Protein AF-A0A7X8B7Y8-F1 (afdb_monomer_lite)

Secondary structure (DSSP, 8-state):
-PPP---S---HHHHHHHHHHHHHHHGGGGHHHHHHHHTT--SSTT-SS-TTTTGGGGSSS-HHHHHHHHHHHHHHHHHHHHHHHT-HHHHHHHHHHHHHH-TT-SHHHHHHHHHHHHHT-HHHHHHHIIIIIIT--SSSSPPPPPPHHHHHHHHS-GGG------

pLDDT: mean 84.52, std 15.08, range [42.34, 98.38]

Sequence (166 aa):
MGVYQLVGVLADIDLFRRLRARGQARGADGLTDLQTALGLVTGEPFTGQRGRGWAWLADGVRIDQHMVCAVVDVAHTVTIAALHAGDLQAARAATETALLAAPYEDTPRLDLAAVVAAEGDQQAAECILRDDVSNRAEGGDAPEDLPARTADLVSNPPWRRKERVA

Structure (mmCIF, N/CA/C/O backbone):
data_AF-A0A7X8B7Y8-F1
#
_entry.id   AF-A0A7X8B7Y8-F1
#
loop_
_atom_site.group_PDB
_atom_site.id
_atom_site.type_symbol
_atom_site.label_atom_id
_atom_site.label_alt_id
_atom_site.label_comp_id
_atom_site.label_asym_id
_atom_site.label_entity_id
_atom_site.label_seq_id
_atom_site.pdbx_PDB_ins_code
_atom_site.Cartn_x
_atom_site.Cartn_y
_atom_site.Cartn_z
_atom_site.occupancy
_atom_site.B_iso_or_equiv
_atom_site.auth_seq_id
_atom_site.auth_comp_id
_atom_site.auth_asym_id
_atom_site.auth_atom_id
_atom_site.pdbx_PDB_model_num
ATOM 1 N N . MET A 1 1 ? 25.603 1.003 -34.316 1.00 61.41 1 MET A N 1
ATOM 2 C CA . MET A 1 1 ? 25.495 0.700 -32.872 1.00 61.41 1 MET A CA 1
ATOM 3 C C . MET A 1 1 ? 24.454 -0.387 -32.692 1.00 61.41 1 MET A C 1
ATOM 5 O O . MET A 1 1 ? 23.408 -0.282 -33.318 1.00 61.41 1 MET A O 1
ATOM 9 N N . GLY A 1 2 ? 24.750 -1.431 -31.916 1.00 76.31 2 GLY A N 1
ATOM 10 C CA . GLY A 1 2 ? 23.773 -2.477 -31.604 1.00 76.31 2 GLY A CA 1
ATOM 11 C C . GLY A 1 2 ? 22.812 -2.006 -30.516 1.00 76.31 2 GLY A C 1
ATOM 12 O O . GLY A 1 2 ? 23.250 -1.404 -29.538 1.00 76.31 2 GLY A O 1
ATOM 13 N N . VAL A 1 3 ? 21.519 -2.258 -30.701 1.00 86.00 3 VAL A N 1
ATOM 14 C CA . VAL A 1 3 ? 20.499 -2.073 -29.663 1.00 86.00 3 VAL A CA 1
ATOM 15 C C . VAL A 1 3 ? 20.285 -3.423 -28.993 1.00 86.00 3 VAL A C 1
ATOM 17 O O . VAL A 1 3 ? 20.184 -4.441 -29.676 1.00 86.00 3 VAL A O 1
ATOM 20 N N . TYR A 1 4 ? 20.224 -3.428 -27.665 1.00 85.75 4 TYR A N 1
ATOM 21 C CA . TYR A 1 4 ? 19.897 -4.617 -26.887 1.00 85.75 4 TYR A CA 1
ATOM 22 C C . TYR A 1 4 ? 18.451 -4.524 -26.415 1.00 85.75 4 TYR A C 1
ATOM 24 O O . TYR A 1 4 ? 18.021 -3.482 -25.923 1.00 85.75 4 TYR A O 1
ATOM 32 N N . GLN A 1 5 ? 17.717 -5.624 -26.553 1.00 89.19 5 GLN A N 1
ATOM 33 C CA . GLN A 1 5 ? 16.339 -5.744 -26.098 1.00 89.19 5 GLN A CA 1
ATOM 34 C C . GLN A 1 5 ? 16.224 -6.934 -25.148 1.00 89.19 5 GLN A C 1
ATOM 36 O O . GLN A 1 5 ? 16.699 -8.027 -25.450 1.00 89.19 5 GLN A O 1
ATOM 41 N N . LEU A 1 6 ? 15.566 -6.716 -24.011 1.00 87.19 6 LEU A N 1
ATOM 42 C CA . LEU A 1 6 ? 15.166 -7.785 -23.103 1.00 87.19 6 LEU A CA 1
ATOM 43 C C . LEU A 1 6 ? 13.785 -8.302 -23.524 1.00 87.19 6 LEU A C 1
ATOM 45 O O . LEU A 1 6 ? 12.866 -7.514 -23.741 1.00 87.19 6 LEU A O 1
ATOM 49 N N . VAL A 1 7 ? 13.641 -9.623 -23.648 1.00 90.31 7 VAL A N 1
ATOM 50 C CA . VAL A 1 7 ? 12.396 -10.288 -24.066 1.00 90.31 7 VAL A CA 1
ATOM 51 C C . VAL A 1 7 ? 12.024 -11.338 -23.027 1.00 90.31 7 VAL A C 1
ATOM 53 O O . VAL A 1 7 ? 12.872 -12.119 -22.606 1.00 90.31 7 VAL A O 1
ATOM 56 N N . GLY A 1 8 ? 10.756 -11.357 -22.613 1.00 87.81 8 GLY A N 1
ATOM 57 C CA . GLY A 1 8 ? 10.240 -12.352 -21.666 1.00 87.81 8 GLY A CA 1
ATOM 58 C C . GLY A 1 8 ? 10.685 -12.160 -20.212 1.00 87.81 8 GLY A C 1
ATOM 59 O O . GLY A 1 8 ? 10.475 -13.053 -19.399 1.00 87.81 8 GLY A O 1
ATOM 60 N N . VAL A 1 9 ? 11.281 -11.014 -19.872 1.00 90.50 9 VAL A N 1
ATOM 61 C CA . VAL A 1 9 ? 11.617 -10.668 -18.485 1.00 90.50 9 VAL A CA 1
ATOM 62 C C . VAL A 1 9 ? 10.370 -10.127 -17.792 1.00 90.50 9 VAL A C 1
ATOM 64 O O . VAL A 1 9 ? 9.690 -9.260 -18.336 1.00 90.50 9 VAL A O 1
ATOM 67 N N . LEU A 1 10 ? 10.078 -10.646 -16.600 1.00 90.38 10 LEU A N 1
ATOM 68 C CA . LEU A 1 10 ? 9.035 -10.136 -15.717 1.00 90.38 10 LEU A CA 1
ATOM 69 C C . LEU A 1 10 ? 9.705 -9.438 -14.536 1.00 90.38 10 LEU A C 1
ATOM 71 O O . LEU A 1 10 ? 10.449 -10.084 -13.797 1.00 90.38 10 LEU A O 1
ATOM 75 N N . ALA A 1 11 ? 9.447 -8.144 -14.367 1.00 91.50 11 ALA A N 1
ATOM 76 C CA . ALA A 1 11 ? 9.894 -7.402 -13.197 1.00 91.50 11 ALA A CA 1
ATOM 77 C C . ALA A 1 11 ? 8.817 -7.390 -12.099 1.00 91.50 11 ALA A C 1
ATOM 79 O O . ALA A 1 11 ? 7.627 -7.608 -12.351 1.00 91.50 11 ALA A O 1
ATOM 80 N N . ASP A 1 12 ? 9.240 -7.105 -10.873 1.00 94.00 12 ASP A N 1
ATOM 81 C CA . ASP A 1 1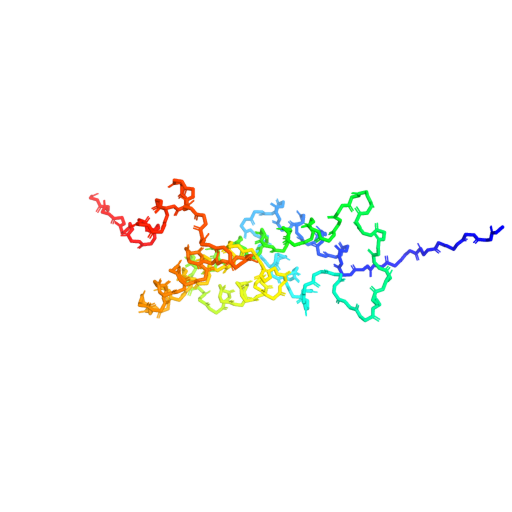2 ? 8.369 -6.865 -9.718 1.00 94.00 12 ASP A CA 1
ATOM 82 C C . ASP A 1 12 ? 7.276 -5.824 -10.016 1.00 94.00 12 ASP A C 1
ATOM 84 O O . ASP A 1 12 ? 6.104 -6.063 -9.735 1.00 94.00 12 ASP A O 1
ATOM 88 N N . ILE A 1 13 ? 7.623 -4.727 -10.691 1.00 92.69 13 ILE A N 1
ATOM 89 C CA . ILE A 1 13 ? 6.704 -3.669 -11.115 1.00 92.69 13 ILE A CA 1
ATOM 90 C C . ILE A 1 13 ? 5.619 -4.178 -12.074 1.00 92.69 13 ILE A C 1
ATOM 92 O O . ILE A 1 13 ? 4.463 -3.750 -11.997 1.00 92.69 13 ILE A O 1
ATOM 96 N N . ASP A 1 14 ? 5.956 -5.115 -12.962 1.00 94.19 14 ASP A N 1
ATOM 97 C CA . ASP A 1 14 ? 4.990 -5.712 -13.884 1.00 94.19 14 ASP A CA 1
ATOM 98 C C . ASP A 1 14 ? 4.016 -6.613 -13.127 1.00 94.19 14 ASP A C 1
ATOM 100 O O . ASP A 1 14 ? 2.808 -6.589 -13.383 1.00 94.19 14 ASP A O 1
ATOM 104 N N . LEU A 1 15 ? 4.531 -7.396 -12.177 1.00 96.38 15 LEU A N 1
ATOM 105 C CA . LEU A 1 15 ? 3.714 -8.262 -11.338 1.00 96.38 15 LEU A CA 1
ATOM 106 C C . LEU A 1 15 ? 2.802 -7.441 -10.414 1.00 96.38 15 LEU A C 1
ATOM 108 O O . LEU A 1 15 ? 1.604 -7.722 -10.357 1.00 96.38 15 LEU A O 1
ATOM 112 N N . PHE A 1 16 ? 3.328 -6.389 -9.783 1.00 97.50 16 PHE A N 1
ATOM 113 C CA . PHE A 1 16 ? 2.567 -5.453 -8.956 1.00 97.50 16 PHE A CA 1
ATOM 114 C C . PHE A 1 16 ? 1.385 -4.869 -9.732 1.00 97.50 16 PHE A C 1
ATOM 116 O O . PHE A 1 16 ? 0.244 -4.932 -9.277 1.00 97.50 16 PHE A O 1
ATOM 123 N N . ARG A 1 17 ? 1.623 -4.360 -10.948 1.00 95.81 17 ARG A N 1
ATOM 124 C CA . ARG A 1 17 ? 0.565 -3.784 -11.797 1.00 95.81 17 ARG A CA 1
ATOM 125 C C . ARG A 1 17 ? -0.515 -4.799 -12.151 1.00 95.81 17 ARG A C 1
ATOM 127 O O . ARG A 1 17 ? -1.697 -4.466 -12.113 1.00 95.81 17 ARG A O 1
ATOM 134 N N . ARG A 1 18 ? -0.126 -6.035 -12.477 1.00 97.19 18 ARG A N 1
ATOM 135 C CA . ARG A 1 18 ? -1.075 -7.114 -12.797 1.00 97.19 18 ARG A CA 1
ATOM 136 C C . ARG A 1 18 ? -1.916 -7.503 -11.586 1.00 97.19 18 ARG A C 1
ATOM 138 O O . ARG A 1 18 ? -3.124 -7.668 -11.732 1.00 97.19 18 ARG A O 1
ATOM 145 N N . LEU A 1 19 ? -1.298 -7.628 -10.413 1.00 97.88 19 LEU A N 1
ATOM 146 C CA . LEU A 1 19 ? -1.993 -7.927 -9.161 1.00 97.88 19 LEU A CA 1
ATOM 147 C C . LEU A 1 19 ? -2.941 -6.793 -8.768 1.00 97.88 19 LEU A C 1
ATOM 149 O O . LEU A 1 19 ? -4.111 -7.060 -8.511 1.00 97.88 19 LEU A O 1
ATOM 153 N N . ARG A 1 20 ? -2.488 -5.534 -8.831 1.00 97.38 20 ARG A N 1
ATOM 154 C CA . ARG A 1 20 ? -3.329 -4.351 -8.596 1.00 97.38 20 ARG A CA 1
ATOM 155 C C . ARG A 1 20 ? -4.542 -4.340 -9.523 1.00 97.38 20 ARG A C 1
ATOM 157 O O . ARG A 1 20 ? -5.665 -4.247 -9.041 1.00 97.38 20 ARG A O 1
ATOM 164 N N . ALA A 1 21 ? -4.331 -4.484 -10.831 1.00 97.44 21 ALA A N 1
ATOM 165 C CA . ALA A 1 21 ? -5.418 -4.479 -11.808 1.00 97.44 21 ALA A CA 1
ATOM 166 C C . ALA A 1 21 ? -6.413 -5.624 -11.564 1.00 97.44 21 ALA A C 1
ATOM 168 O O . ALA A 1 21 ? -7.625 -5.415 -11.606 1.00 97.44 21 ALA A O 1
ATOM 169 N N . ARG A 1 22 ? -5.910 -6.829 -11.265 1.00 97.19 22 ARG A N 1
ATOM 170 C CA . ARG A 1 22 ? -6.748 -7.995 -10.965 1.00 97.19 22 ARG A CA 1
ATOM 171 C C . ARG A 1 22 ? -7.543 -7.813 -9.671 1.00 97.19 22 ARG A C 1
ATOM 173 O O . ARG A 1 22 ? -8.736 -8.101 -9.668 1.00 97.19 22 ARG A O 1
ATOM 180 N N . GLY A 1 23 ? -6.909 -7.310 -8.614 1.00 96.50 23 GLY A N 1
ATOM 181 C CA . GLY A 1 23 ? -7.554 -7.036 -7.333 1.00 96.50 23 GLY A CA 1
ATOM 182 C C . GLY A 1 23 ? -8.636 -5.966 -7.459 1.00 96.50 23 GLY A C 1
ATOM 183 O O . GLY A 1 23 ? -9.776 -6.188 -7.070 1.00 96.50 23 GLY A O 1
ATOM 184 N N . GLN A 1 24 ? -8.328 -4.845 -8.112 1.00 94.00 24 GLN A N 1
ATOM 185 C CA . GLN A 1 24 ? -9.296 -3.767 -8.341 1.00 94.00 24 GLN A CA 1
ATOM 186 C C . GLN A 1 24 ? -10.504 -4.231 -9.165 1.00 94.00 24 GLN A C 1
ATOM 188 O O . GLN A 1 24 ? -11.637 -3.897 -8.831 1.00 94.00 24 GLN A O 1
ATOM 193 N N . ALA A 1 25 ? -10.288 -5.051 -10.198 1.00 96.12 25 ALA A N 1
ATOM 194 C CA . ALA A 1 25 ? -11.376 -5.606 -11.003 1.00 96.12 25 ALA A CA 1
ATOM 195 C C . ALA A 1 25 ? -12.296 -6.562 -10.218 1.00 96.12 25 ALA A C 1
ATOM 197 O O . ALA A 1 25 ? -13.451 -6.745 -10.595 1.00 96.12 25 ALA A O 1
ATOM 198 N N . ARG A 1 26 ? -11.794 -7.176 -9.140 1.00 94.50 26 ARG A N 1
ATOM 199 C CA . ARG A 1 26 ? -12.539 -8.108 -8.278 1.00 94.50 26 ARG A CA 1
ATOM 200 C C . ARG A 1 26 ? -13.241 -7.429 -7.101 1.00 94.50 26 ARG A C 1
ATOM 202 O O . ARG A 1 26 ? -14.025 -8.080 -6.418 1.00 94.50 26 ARG A O 1
ATOM 209 N N . GLY A 1 27 ? -12.985 -6.144 -6.854 1.00 90.81 27 GLY A N 1
ATOM 210 C CA . GLY A 1 27 ? -13.572 -5.426 -5.723 1.00 90.81 27 GLY A CA 1
ATOM 211 C C . GLY A 1 27 ? -13.223 -6.090 -4.387 1.00 90.81 27 GLY A C 1
ATOM 212 O O . GLY A 1 27 ? -12.048 -6.309 -4.097 1.00 90.81 27 GLY A O 1
ATOM 213 N N . ALA A 1 28 ? -14.239 -6.429 -3.587 1.00 84.56 28 ALA A N 1
ATOM 214 C CA . ALA A 1 28 ? -14.064 -7.023 -2.257 1.00 84.56 28 ALA A CA 1
ATOM 215 C C . ALA A 1 28 ? -13.272 -8.347 -2.277 1.00 84.56 28 ALA A C 1
ATOM 217 O O . ALA A 1 28 ? -12.422 -8.564 -1.415 1.00 84.56 28 ALA A O 1
ATOM 218 N N . ASP A 1 29 ? -13.466 -9.181 -3.303 1.00 89.69 29 ASP A N 1
ATOM 219 C CA . ASP A 1 29 ? -12.753 -10.460 -3.459 1.00 89.69 29 ASP A CA 1
ATOM 220 C C . ASP A 1 29 ? -11.295 -10.277 -3.928 1.00 89.69 29 ASP A C 1
ATOM 222 O O . ASP A 1 29 ? -10.529 -11.235 -4.042 1.00 89.69 29 ASP A O 1
ATOM 226 N N . GLY A 1 30 ? -10.894 -9.043 -4.244 1.00 93.94 30 GLY A N 1
ATOM 227 C CA . GLY A 1 30 ? -9.570 -8.699 -4.752 1.00 93.94 30 GLY A CA 1
ATOM 228 C C . GLY A 1 30 ? -8.517 -8.423 -3.683 1.00 93.94 30 GLY A C 1
ATOM 229 O O . GLY A 1 30 ? -7.355 -8.208 -4.030 1.00 93.94 30 GLY A O 1
ATOM 230 N N . LEU A 1 31 ? -8.885 -8.421 -2.399 1.00 95.62 31 LEU A N 1
ATOM 231 C CA . LEU A 1 31 ? -8.002 -7.977 -1.317 1.00 95.62 31 LEU A CA 1
ATOM 232 C C . LEU A 1 31 ? -6.705 -8.798 -1.223 1.00 95.62 31 LEU A C 1
ATOM 234 O O . LEU A 1 31 ? -5.630 -8.230 -1.045 1.00 95.62 31 LEU A O 1
ATOM 238 N N . THR A 1 32 ? -6.776 -10.116 -1.430 1.00 96.50 32 THR A N 1
ATOM 239 C CA . THR A 1 32 ? -5.593 -10.994 -1.427 1.00 96.50 32 THR A CA 1
ATOM 240 C C . THR A 1 32 ? -4.606 -10.641 -2.541 1.00 96.50 32 THR A C 1
ATOM 242 O O . THR A 1 32 ? -3.394 -10.722 -2.341 1.00 96.50 32 THR A O 1
ATOM 245 N N . ASP A 1 33 ? -5.093 -10.205 -3.707 1.00 98.06 33 ASP A N 1
ATOM 246 C CA . ASP A 1 33 ? -4.220 -9.763 -4.799 1.00 98.06 33 ASP A CA 1
ATOM 247 C C . ASP A 1 33 ? -3.490 -8.468 -4.426 1.00 98.06 33 ASP A C 1
ATOM 249 O O . ASP A 1 33 ? -2.299 -8.335 -4.699 1.00 98.06 33 ASP A O 1
ATOM 253 N N . LEU A 1 34 ? -4.185 -7.542 -3.758 1.00 98.12 34 LEU A N 1
ATOM 254 C CA . LEU A 1 34 ? -3.612 -6.283 -3.279 1.00 98.12 34 LEU A CA 1
ATOM 255 C C . LEU A 1 34 ? -2.565 -6.516 -2.181 1.00 98.12 34 LEU A C 1
ATOM 257 O O . LEU A 1 34 ? -1.470 -5.968 -2.261 1.00 98.12 34 LEU A O 1
ATOM 261 N N . GLN A 1 35 ? -2.849 -7.391 -1.214 1.00 97.62 35 GLN A N 1
ATOM 262 C CA . GLN A 1 35 ? -1.884 -7.800 -0.186 1.00 97.62 35 GLN A CA 1
ATOM 263 C C . GLN A 1 35 ? -0.653 -8.477 -0.802 1.00 97.62 35 GLN A C 1
ATOM 265 O O . GLN A 1 35 ? 0.479 -8.168 -0.434 1.00 97.62 35 GLN A O 1
ATOM 270 N N . THR A 1 36 ? -0.856 -9.350 -1.794 1.00 98.00 36 THR A N 1
ATOM 271 C CA . THR A 1 36 ? 0.254 -9.982 -2.525 1.00 98.00 36 THR A CA 1
ATOM 272 C C . THR A 1 36 ? 1.086 -8.940 -3.274 1.00 98.00 36 THR A C 1
ATOM 274 O O . THR A 1 36 ? 2.307 -9.057 -3.323 1.00 98.00 36 THR A O 1
ATOM 277 N N . ALA A 1 37 ? 0.451 -7.905 -3.837 1.00 98.12 37 ALA A N 1
ATOM 278 C CA . ALA A 1 37 ? 1.157 -6.813 -4.498 1.00 98.12 37 ALA A CA 1
ATOM 279 C C . ALA A 1 37 ? 2.037 -6.031 -3.511 1.00 98.12 37 ALA A C 1
ATOM 281 O O . ALA A 1 37 ? 3.195 -5.766 -3.823 1.00 98.12 37 ALA A O 1
ATOM 282 N N . LEU A 1 38 ? 1.529 -5.720 -2.311 1.00 98.06 38 LEU A N 1
ATOM 283 C CA . LEU A 1 38 ? 2.313 -5.058 -1.260 1.00 98.06 38 LEU A CA 1
ATOM 284 C C . LEU A 1 38 ? 3.526 -5.888 -0.828 1.00 98.06 38 LEU A C 1
ATOM 286 O O . LEU A 1 38 ? 4.587 -5.325 -0.590 1.00 98.06 38 LEU A O 1
ATOM 290 N N . GLY A 1 39 ? 3.419 -7.219 -0.829 1.00 97.56 39 GLY A N 1
ATOM 291 C CA . GLY A 1 39 ? 4.546 -8.111 -0.537 1.00 97.56 39 GLY A CA 1
ATOM 292 C C . GLY A 1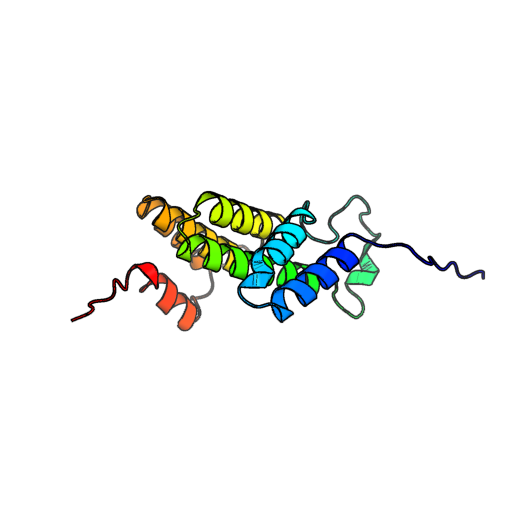 39 ? 5.723 -8.024 -1.523 1.00 97.56 39 GLY A C 1
ATOM 293 O O . GLY A 1 39 ? 6.792 -8.551 -1.229 1.00 97.56 39 GLY A O 1
ATOM 294 N N . LEU A 1 40 ? 5.555 -7.373 -2.681 1.00 97.19 40 LEU A N 1
ATOM 295 C CA . LEU A 1 40 ? 6.640 -7.114 -3.640 1.00 97.19 40 LEU A CA 1
ATOM 296 C C . LEU A 1 40 ? 7.428 -5.835 -3.324 1.00 97.19 40 LEU A C 1
ATOM 298 O O . LEU A 1 40 ? 8.464 -5.592 -3.937 1.00 97.19 40 LEU A O 1
ATOM 302 N N . VAL A 1 41 ? 6.932 -4.997 -2.414 1.00 96.69 41 VAL A N 1
ATOM 303 C CA . VAL A 1 41 ? 7.517 -3.696 -2.094 1.00 96.69 41 VAL A CA 1
ATOM 304 C C . VAL A 1 41 ? 8.606 -3.873 -1.040 1.00 96.69 41 VAL A C 1
ATOM 306 O O . VAL A 1 41 ? 8.340 -4.306 0.076 1.00 96.69 41 VAL A O 1
ATOM 309 N N . THR A 1 42 ? 9.843 -3.516 -1.383 1.00 94.06 42 THR A N 1
ATOM 310 C CA . THR A 1 42 ? 11.007 -3.677 -0.489 1.00 94.06 42 THR A CA 1
ATOM 311 C C . THR A 1 42 ? 11.622 -2.355 -0.027 1.00 94.06 42 THR A C 1
ATOM 313 O O . THR A 1 42 ? 12.631 -2.367 0.672 1.00 94.06 42 THR A O 1
ATOM 316 N N . GLY A 1 43 ? 11.082 -1.217 -0.463 1.00 92.62 43 GLY A N 1
ATOM 317 C CA . GLY A 1 43 ? 11.701 0.096 -0.295 1.00 92.62 43 GLY A CA 1
ATOM 318 C C . GLY A 1 43 ? 11.042 1.157 -1.167 1.00 92.62 43 GLY A C 1
ATOM 319 O O . GLY A 1 43 ? 10.082 0.876 -1.890 1.00 92.62 43 GLY A O 1
ATOM 320 N N . GLU A 1 44 ? 11.605 2.362 -1.144 1.00 91.94 44 GLU A N 1
ATOM 321 C CA . GLU A 1 44 ? 11.218 3.437 -2.052 1.00 91.94 44 GLU A CA 1
ATOM 322 C C . GLU A 1 44 ? 11.524 3.044 -3.514 1.00 91.94 44 GLU A C 1
ATOM 324 O O . GLU A 1 44 ? 12.648 2.610 -3.821 1.00 91.94 44 GLU A O 1
ATOM 329 N N . PRO A 1 45 ? 10.550 3.161 -4.437 1.00 90.19 45 PRO A N 1
ATOM 330 C CA . PRO A 1 45 ? 10.741 2.806 -5.836 1.00 90.19 45 PRO A CA 1
ATOM 331 C C . PRO A 1 45 ? 11.971 3.478 -6.448 1.00 90.19 45 PRO A C 1
ATOM 333 O O . PRO A 1 45 ? 12.190 4.674 -6.300 1.00 90.19 45 PRO A O 1
ATOM 336 N N . PHE A 1 46 ? 12.758 2.698 -7.191 1.00 85.12 46 PHE A N 1
ATOM 337 C CA . PHE A 1 46 ? 13.950 3.176 -7.903 1.00 85.12 46 PHE A CA 1
ATOM 338 C C . PHE A 1 46 ? 15.045 3.802 -7.014 1.00 85.12 46 PHE A C 1
ATOM 340 O O . PHE A 1 46 ? 15.941 4.480 -7.521 1.00 85.12 46 PHE A O 1
ATOM 347 N N . THR A 1 47 ? 15.062 3.497 -5.712 1.00 77.00 47 THR A N 1
ATOM 348 C CA . THR A 1 47 ? 16.176 3.845 -4.818 1.00 77.00 47 THR A CA 1
ATOM 349 C C . THR A 1 47 ? 17.205 2.707 -4.757 1.00 77.00 47 THR A C 1
ATOM 351 O O . THR A 1 47 ? 16.927 1.581 -4.359 1.00 77.00 47 THR A O 1
ATOM 354 N N . GLY A 1 48 ? 18.429 2.954 -5.240 1.00 68.44 48 GLY A N 1
ATOM 355 C CA . GLY A 1 48 ? 19.480 1.929 -5.323 1.00 68.44 48 GLY A CA 1
ATOM 356 C C . GLY A 1 48 ? 20.830 2.480 -5.797 1.00 68.44 48 GLY A C 1
ATOM 357 O O . GLY A 1 48 ? 20.886 3.572 -6.359 1.00 68.44 48 GLY A O 1
ATOM 358 N N . GLN A 1 49 ? 21.926 1.732 -5.579 1.00 55.28 49 GLN A N 1
ATOM 359 C CA . GLN A 1 49 ? 23.342 2.174 -5.651 1.00 55.28 49 GLN A CA 1
ATOM 360 C C . GLN A 1 49 ? 23.893 2.561 -7.045 1.00 55.28 49 GLN A C 1
ATOM 362 O O . GLN A 1 49 ? 25.021 2.226 -7.410 1.00 55.28 49 GLN A O 1
ATOM 367 N N . ARG A 1 50 ? 23.151 3.311 -7.858 1.00 58.66 50 ARG A N 1
ATOM 368 C CA . ARG A 1 50 ? 23.706 3.961 -9.049 1.00 58.66 50 ARG A CA 1
ATOM 369 C C . ARG A 1 50 ? 23.437 5.449 -8.973 1.00 58.66 50 ARG A C 1
ATOM 371 O O . ARG A 1 50 ? 22.442 5.922 -9.503 1.00 58.66 50 ARG A O 1
ATOM 378 N N . GLY A 1 51 ? 24.376 6.185 -8.375 1.00 63.84 51 GLY A N 1
ATOM 379 C CA . GLY A 1 51 ? 24.240 7.624 -8.114 1.00 63.84 51 GLY A CA 1
ATOM 380 C C . GLY A 1 51 ? 23.813 8.482 -9.317 1.00 63.84 51 GLY A C 1
ATOM 381 O O . GLY A 1 51 ? 23.191 9.512 -9.116 1.00 63.84 51 GLY A O 1
ATOM 382 N N . ARG A 1 52 ? 24.093 8.063 -10.566 1.00 59.06 52 ARG A N 1
ATOM 383 C CA . ARG A 1 52 ? 23.627 8.732 -11.807 1.00 59.06 52 ARG A CA 1
ATOM 384 C C . ARG A 1 52 ? 22.826 7.832 -12.758 1.00 59.06 52 ARG A C 1
ATOM 386 O O . ARG A 1 52 ? 22.492 8.255 -13.860 1.00 59.06 52 ARG A O 1
ATOM 393 N N . GLY A 1 53 ? 22.538 6.587 -12.371 1.00 62.75 53 GLY A N 1
ATOM 394 C CA . GLY A 1 53 ? 21.927 5.584 -13.259 1.00 62.75 53 GLY A CA 1
ATOM 395 C C . GLY A 1 53 ? 20.459 5.846 -13.597 1.00 62.75 53 GLY A C 1
ATOM 396 O O . GLY A 1 53 ? 19.917 5.203 -14.493 1.00 62.75 53 GLY A O 1
ATOM 397 N N . TRP A 1 54 ? 19.846 6.796 -12.896 1.00 71.12 54 TRP A N 1
ATOM 398 C CA . TRP A 1 54 ? 18.414 7.060 -12.915 1.00 71.12 54 TRP A CA 1
ATOM 399 C C . TRP A 1 54 ? 18.056 8.454 -13.431 1.00 71.12 54 TRP A C 1
ATOM 401 O O . TRP A 1 54 ? 16.898 8.833 -13.363 1.00 71.12 54 TRP A O 1
ATOM 411 N N . ALA A 1 55 ? 19.016 9.220 -13.967 1.00 72.38 55 ALA A N 1
ATOM 412 C CA . ALA A 1 55 ? 18.742 10.569 -14.478 1.00 72.38 55 ALA A CA 1
ATOM 413 C C . ALA A 1 55 ? 17.624 10.578 -15.539 1.00 72.38 55 ALA A C 1
ATOM 415 O O . ALA A 1 55 ? 16.803 11.484 -15.561 1.00 72.38 55 ALA A O 1
ATOM 416 N N . TRP A 1 56 ? 17.538 9.515 -16.343 1.00 74.81 56 TRP A N 1
ATOM 417 C CA . TRP A 1 56 ? 16.484 9.329 -17.339 1.00 74.81 56 TRP A CA 1
ATOM 418 C C . TRP A 1 56 ? 15.082 9.137 -16.738 1.00 74.81 56 TRP A C 1
ATOM 420 O O . TRP A 1 56 ? 14.115 9.330 -17.458 1.00 74.81 56 TRP A O 1
ATOM 430 N N . LEU A 1 57 ? 14.936 8.772 -15.454 1.00 74.19 57 LEU A N 1
ATOM 431 C CA . LEU A 1 57 ? 13.617 8.692 -14.807 1.00 74.19 57 LEU A CA 1
ATOM 432 C C . LEU A 1 57 ? 12.970 10.068 -14.671 1.00 74.19 57 LEU A C 1
ATOM 434 O O . LEU A 1 57 ? 11.747 10.152 -14.651 1.00 74.19 57 LEU A O 1
ATOM 438 N N . ALA A 1 58 ? 13.776 11.131 -14.578 1.00 72.44 58 ALA A N 1
ATOM 439 C CA . ALA A 1 58 ? 13.280 12.502 -14.540 1.00 72.44 58 ALA A CA 1
ATOM 440 C C . ALA A 1 58 ? 12.747 12.963 -15.909 1.00 72.44 58 ALA A C 1
ATOM 442 O O . ALA A 1 58 ? 11.924 13.877 -15.966 1.00 72.44 58 ALA A O 1
ATOM 443 N N . ASP A 1 59 ? 13.175 12.303 -16.989 1.00 69.44 59 ASP A N 1
ATOM 444 C CA . ASP A 1 59 ? 12.807 12.626 -18.360 1.00 69.44 59 ASP A CA 1
ATOM 445 C C . ASP A 1 59 ? 11.656 11.720 -18.838 1.00 69.44 59 ASP A C 1
ATOM 447 O O . ASP A 1 59 ? 11.789 10.505 -18.977 1.00 69.44 59 ASP A O 1
ATOM 451 N N . GLY A 1 60 ? 10.500 12.312 -19.148 1.00 75.31 60 GLY A N 1
ATOM 452 C CA . GLY A 1 60 ? 9.341 11.585 -19.676 1.00 75.31 60 GLY A CA 1
ATOM 453 C C . GLY A 1 60 ? 8.354 11.130 -18.596 1.00 75.31 60 GLY A C 1
ATOM 454 O O . GLY A 1 60 ? 7.945 11.920 -17.748 1.00 75.31 60 GLY A O 1
ATOM 455 N N . VAL A 1 61 ? 7.884 9.879 -18.671 1.00 74.56 61 VAL A N 1
ATOM 456 C CA . VAL A 1 61 ? 6.896 9.351 -17.715 1.00 74.56 61 VAL A CA 1
ATOM 457 C C . VAL A 1 61 ? 7.607 9.048 -16.399 1.00 74.56 61 VAL A C 1
ATOM 459 O O . VAL A 1 61 ? 8.355 8.073 -16.331 1.00 74.56 61 VAL A O 1
ATOM 462 N N . ARG A 1 62 ? 7.334 9.864 -15.371 1.00 83.62 62 ARG A N 1
ATOM 463 C CA . ARG A 1 62 ? 7.833 9.757 -13.986 1.00 83.62 62 ARG A CA 1
ATOM 464 C C . ARG A 1 62 ? 7.345 8.483 -13.294 1.00 83.62 62 ARG A C 1
ATOM 466 O O . ARG A 1 62 ? 6.497 8.498 -12.404 1.00 83.62 62 ARG A O 1
ATOM 473 N N . ILE A 1 63 ? 7.830 7.343 -13.778 1.00 84.62 63 ILE A N 1
ATOM 474 C CA . ILE A 1 63 ? 7.439 6.010 -13.321 1.00 84.62 63 ILE A CA 1
ATOM 475 C C . ILE A 1 63 ? 7.800 5.791 -11.852 1.00 84.62 63 ILE A C 1
ATOM 477 O O . ILE A 1 63 ? 7.106 5.046 -11.174 1.00 84.62 63 ILE A O 1
ATOM 481 N N . ASP A 1 64 ? 8.826 6.480 -11.361 1.00 84.94 64 ASP A N 1
ATOM 482 C CA . ASP A 1 64 ? 9.168 6.587 -9.949 1.00 84.94 64 ASP A CA 1
ATOM 483 C C . ASP A 1 64 ? 7.998 7.151 -9.131 1.00 84.94 64 ASP A C 1
ATOM 485 O O . ASP A 1 64 ? 7.471 6.462 -8.258 1.00 84.94 64 ASP A O 1
ATOM 489 N N . GLN A 1 65 ? 7.498 8.334 -9.492 1.00 87.19 65 GLN A N 1
ATOM 490 C CA . GLN A 1 65 ? 6.381 8.979 -8.793 1.00 87.19 65 GLN A CA 1
ATOM 491 C C . GLN A 1 65 ? 5.071 8.203 -8.962 1.00 87.19 65 GLN A C 1
ATOM 493 O O . GLN A 1 65 ? 4.326 8.006 -8.007 1.00 87.19 65 GLN A O 1
ATOM 498 N N . HIS A 1 66 ? 4.800 7.686 -10.164 1.00 91.81 66 HIS A N 1
ATOM 499 C CA . HIS A 1 66 ? 3.613 6.862 -10.398 1.00 91.81 66 HIS A CA 1
ATOM 500 C C . HIS A 1 66 ? 3.610 5.591 -9.547 1.00 91.81 66 HIS A C 1
ATOM 502 O O . HIS A 1 66 ? 2.541 5.135 -9.143 1.00 91.81 66 HIS A O 1
ATOM 508 N N . MET A 1 67 ? 4.781 5.000 -9.291 1.00 93.50 67 MET A N 1
ATOM 509 C CA . MET A 1 67 ? 4.882 3.823 -8.434 1.00 93.50 67 MET A CA 1
ATOM 510 C C . MET A 1 67 ? 4.709 4.165 -6.960 1.00 93.50 67 MET A C 1
ATOM 512 O O . MET A 1 67 ? 4.032 3.404 -6.275 1.00 93.50 67 MET A O 1
ATOM 516 N N . VAL A 1 68 ? 5.217 5.311 -6.501 1.00 94.31 68 VAL A N 1
ATOM 517 C CA . VAL A 1 68 ? 4.931 5.833 -5.154 1.00 94.31 68 VAL A CA 1
ATOM 518 C C . VAL A 1 68 ? 3.418 5.953 -4.948 1.00 94.31 68 VAL A C 1
ATOM 520 O O . VAL A 1 68 ? 2.869 5.278 -4.077 1.00 94.31 68 VAL A O 1
ATOM 523 N N . CYS A 1 69 ? 2.713 6.685 -5.820 1.00 94.38 69 CYS A N 1
ATOM 524 C CA . CYS A 1 69 ? 1.254 6.816 -5.727 1.00 94.38 69 CYS A CA 1
ATOM 525 C C . CYS A 1 69 ? 0.547 5.454 -5.813 1.00 94.38 69 CYS A C 1
ATOM 527 O O . CYS A 1 69 ? -0.391 5.183 -5.070 1.00 94.38 69 CYS A O 1
ATOM 529 N N . ALA A 1 70 ? 1.010 4.562 -6.695 1.00 96.50 70 ALA A N 1
ATOM 530 C CA . ALA A 1 70 ? 0.401 3.250 -6.859 1.00 96.50 70 ALA A CA 1
ATOM 531 C C . ALA A 1 70 ? 0.509 2.366 -5.611 1.00 96.50 70 ALA A C 1
ATOM 533 O O . ALA A 1 70 ? -0.436 1.631 -5.321 1.00 96.50 70 ALA A O 1
ATOM 534 N N . VAL A 1 71 ? 1.639 2.409 -4.904 1.00 97.94 71 VAL A N 1
ATOM 535 C CA . VAL A 1 71 ? 1.820 1.676 -3.647 1.00 97.94 71 VAL A CA 1
ATOM 536 C C . VAL A 1 71 ? 0.948 2.282 -2.554 1.00 97.94 71 VAL A C 1
ATOM 538 O O . VAL A 1 71 ? 0.240 1.531 -1.885 1.00 97.94 71 VAL A O 1
ATOM 541 N N . VAL A 1 72 ? 0.928 3.613 -2.429 1.00 98.00 72 VAL A N 1
ATOM 542 C CA . VAL A 1 72 ? 0.088 4.322 -1.450 1.00 98.00 72 VAL A CA 1
ATOM 543 C C . VAL A 1 72 ? -1.395 3.995 -1.650 1.00 98.00 72 VAL A C 1
ATOM 545 O O . VAL A 1 72 ? -2.052 3.601 -0.693 1.00 98.00 72 VAL A O 1
ATOM 548 N N . ASP A 1 73 ? -1.914 4.044 -2.881 1.00 97.50 73 ASP A N 1
ATOM 549 C CA . ASP A 1 73 ? -3.319 3.720 -3.178 1.00 97.50 73 ASP A CA 1
ATOM 550 C C . ASP A 1 73 ? -3.697 2.287 -2.765 1.00 97.50 73 ASP A C 1
ATOM 552 O O . ASP A 1 73 ? -4.772 2.030 -2.211 1.00 97.50 73 ASP A O 1
ATOM 556 N N . VAL A 1 74 ? -2.826 1.322 -3.088 1.00 98.31 74 VAL A N 1
ATOM 557 C CA . VAL A 1 74 ? -3.055 -0.097 -2.787 1.00 98.31 74 VAL A CA 1
ATOM 558 C C . VAL A 1 74 ? -3.003 -0.327 -1.283 1.00 98.31 74 VAL A C 1
ATOM 560 O O . VAL A 1 74 ? -3.893 -0.983 -0.744 1.00 98.31 74 VAL A O 1
ATOM 563 N N . ALA A 1 75 ? -2.002 0.234 -0.608 1.00 98.31 75 ALA A N 1
ATOM 564 C CA . ALA A 1 75 ? -1.863 0.126 0.834 1.00 98.31 75 ALA A CA 1
ATOM 565 C C . ALA A 1 75 ? -3.040 0.761 1.566 1.00 98.31 75 ALA A C 1
ATOM 567 O O . ALA A 1 75 ? -3.642 0.090 2.393 1.00 98.31 75 ALA A O 1
ATOM 568 N N . HIS A 1 76 ? -3.444 1.974 1.187 1.00 97.88 76 HIS A N 1
ATOM 569 C CA . HIS A 1 76 ? -4.599 2.656 1.765 1.00 97.88 76 HIS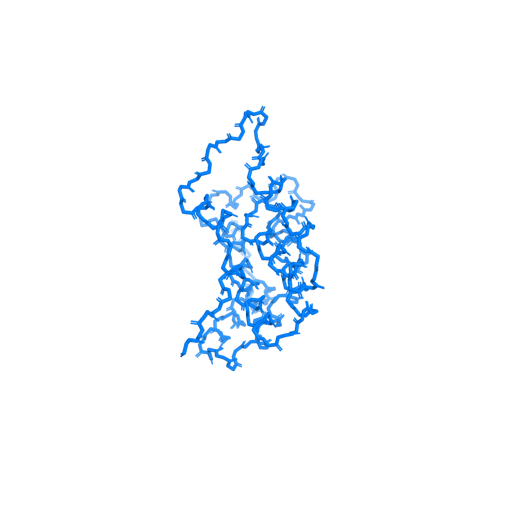 A CA 1
ATOM 570 C C . HIS A 1 76 ? -5.877 1.814 1.647 1.00 97.88 76 HIS A C 1
ATOM 572 O O . HIS A 1 76 ? -6.616 1.625 2.615 1.00 97.88 76 HIS A O 1
ATOM 578 N N . THR A 1 77 ? -6.104 1.216 0.472 1.00 97.31 77 THR A N 1
ATOM 579 C CA . THR A 1 77 ? -7.245 0.315 0.245 1.00 97.31 77 THR A CA 1
ATOM 580 C C . THR A 1 77 ? -7.201 -0.899 1.179 1.00 97.31 77 THR A C 1
ATOM 582 O O . THR A 1 77 ? -8.220 -1.262 1.771 1.00 97.31 77 THR A O 1
ATOM 585 N N . VAL A 1 78 ? -6.029 -1.527 1.330 1.00 98.19 78 VAL A N 1
ATOM 586 C CA . VAL A 1 78 ? -5.844 -2.684 2.220 1.00 98.19 78 VAL A CA 1
ATOM 587 C C . VAL A 1 78 ? -6.011 -2.284 3.685 1.00 98.19 78 VAL A C 1
ATOM 589 O O . VAL A 1 78 ? -6.704 -2.989 4.415 1.00 98.19 78 VAL A O 1
ATOM 592 N N . THR A 1 79 ? -5.445 -1.152 4.107 1.00 98.38 79 THR A N 1
ATOM 593 C CA . THR A 1 79 ? -5.556 -0.629 5.472 1.00 98.38 79 THR A CA 1
ATOM 594 C C . THR A 1 79 ? -7.009 -0.375 5.838 1.00 98.38 79 THR A C 1
ATOM 596 O O . THR A 1 79 ? -7.475 -0.874 6.861 1.00 98.38 79 THR A O 1
ATOM 599 N N . ILE A 1 80 ? -7.763 0.324 4.985 1.00 97.12 80 ILE A N 1
ATOM 600 C CA . ILE A 1 80 ? -9.190 0.566 5.211 1.00 97.12 80 ILE A CA 1
ATOM 601 C C . ILE A 1 80 ? -9.946 -0.758 5.328 1.00 97.12 80 ILE A C 1
ATOM 603 O O . ILE A 1 80 ? -10.712 -0.933 6.276 1.00 97.12 80 ILE A O 1
ATOM 607 N N . ALA A 1 81 ? -9.744 -1.695 4.400 1.00 96.50 81 ALA A N 1
ATOM 608 C CA . ALA A 1 81 ? -10.437 -2.982 4.435 1.00 96.50 81 ALA A CA 1
ATOM 609 C C . ALA A 1 81 ? -10.119 -3.774 5.716 1.00 96.50 81 ALA A C 1
ATOM 611 O O . ALA A 1 81 ? -11.023 -4.321 6.348 1.00 96.50 81 ALA A O 1
ATOM 612 N N . ALA A 1 82 ? -8.852 -3.789 6.131 1.00 97.25 82 ALA A N 1
ATOM 613 C CA . ALA A 1 82 ? -8.394 -4.474 7.332 1.00 97.25 82 ALA A CA 1
ATOM 614 C C . ALA A 1 82 ? -8.941 -3.830 8.618 1.00 97.25 82 ALA A C 1
ATOM 616 O O . ALA A 1 82 ? -9.422 -4.543 9.496 1.00 97.25 82 ALA A O 1
ATOM 617 N N . LEU A 1 83 ? -8.981 -2.493 8.696 1.00 97.25 83 LEU A N 1
ATOM 618 C CA . LEU A 1 83 ? -9.614 -1.770 9.805 1.00 97.25 83 LEU A CA 1
ATOM 619 C C . LEU A 1 83 ? -11.106 -2.101 9.928 1.00 97.25 83 LEU A C 1
ATOM 621 O O . LEU A 1 83 ? -11.581 -2.364 11.031 1.00 97.25 83 LEU A O 1
ATOM 625 N N . HIS A 1 84 ? -11.837 -2.152 8.810 1.00 96.00 84 HIS A N 1
ATOM 626 C CA . HIS A 1 84 ? -13.252 -2.545 8.812 1.00 96.00 84 HIS A CA 1
ATOM 627 C C . HIS A 1 84 ? -13.458 -3.996 9.266 1.00 96.00 84 HIS A C 1
ATOM 629 O O . HIS A 1 84 ? -14.456 -4.298 9.918 1.00 96.00 84 HIS A O 1
ATOM 635 N N . ALA A 1 85 ? -12.521 -4.889 8.943 1.00 95.31 85 ALA A N 1
ATOM 636 C CA . ALA A 1 85 ? -12.547 -6.284 9.373 1.00 95.31 85 ALA A CA 1
ATOM 637 C C . ALA A 1 85 ? -12.046 -6.497 10.818 1.00 95.31 85 ALA A C 1
ATOM 639 O O . ALA A 1 85 ? -12.155 -7.606 11.339 1.00 95.31 85 ALA A O 1
ATOM 640 N N . GLY A 1 86 ? -11.493 -5.464 11.464 1.00 96.50 86 GLY A N 1
ATOM 641 C CA . GLY A 1 86 ? -10.846 -5.571 12.775 1.00 96.50 86 GLY A CA 1
ATOM 642 C C . GLY A 1 86 ? -9.479 -6.267 12.749 1.00 96.50 86 GLY A C 1
ATOM 643 O O . GLY A 1 86 ? -8.939 -6.591 13.806 1.00 96.50 86 GLY A O 1
ATOM 644 N N . ASP A 1 87 ? -8.900 -6.491 11.567 1.00 97.44 87 ASP A N 1
ATOM 645 C CA . ASP A 1 87 ? -7.563 -7.062 11.407 1.00 97.44 87 ASP A CA 1
ATOM 646 C C . ASP A 1 87 ? -6.501 -5.960 11.519 1.00 97.44 87 ASP A C 1
ATOM 648 O O . ASP A 1 87 ? -5.971 -5.442 10.533 1.00 97.44 87 ASP A O 1
ATOM 652 N N . LEU A 1 88 ? -6.203 -5.571 12.759 1.00 97.44 88 LEU A N 1
ATOM 653 C CA . LEU A 1 88 ? -5.248 -4.497 13.039 1.00 97.44 88 LEU A CA 1
ATOM 654 C C . LEU A 1 88 ? -3.822 -4.847 12.587 1.00 97.44 88 LEU A C 1
ATOM 656 O O . LEU A 1 88 ? -3.067 -3.957 12.204 1.00 97.44 88 LEU A O 1
ATOM 660 N N . GLN A 1 89 ? -3.461 -6.135 12.570 1.00 97.50 89 GLN A N 1
ATOM 661 C CA . GLN A 1 89 ? -2.140 -6.583 12.123 1.00 97.50 89 GLN A CA 1
ATOM 662 C C . GLN A 1 89 ? -1.965 -6.376 10.617 1.00 97.50 89 GLN A C 1
ATOM 664 O O . GLN A 1 89 ? -0.959 -5.807 10.190 1.00 97.50 89 GLN A O 1
ATOM 669 N N . ALA A 1 90 ? -2.953 -6.773 9.810 1.00 96.94 90 ALA A N 1
ATOM 670 C CA . ALA A 1 90 ? -2.917 -6.525 8.372 1.00 96.94 90 ALA A CA 1
ATOM 671 C C . ALA A 1 90 ? -2.961 -5.023 8.047 1.00 96.94 90 ALA A C 1
ATOM 673 O O . ALA A 1 90 ? -2.245 -4.572 7.150 1.00 96.94 90 ALA A O 1
ATOM 674 N N . ALA A 1 91 ? -3.752 -4.243 8.793 1.00 98.19 91 ALA A N 1
ATOM 675 C CA . ALA A 1 91 ? -3.832 -2.794 8.621 1.00 98.19 91 ALA A CA 1
ATOM 676 C C . ALA A 1 91 ? -2.483 -2.109 8.898 1.00 98.19 91 ALA A C 1
ATOM 678 O O . ALA A 1 91 ? -2.019 -1.284 8.105 1.00 98.19 91 ALA A O 1
ATOM 679 N N . ARG A 1 92 ? -1.816 -2.501 9.989 1.00 97.94 92 ARG A N 1
ATOM 680 C CA . ARG A 1 92 ? -0.477 -2.023 10.344 1.00 97.94 92 ARG A CA 1
ATOM 681 C C . ARG A 1 92 ? 0.556 -2.384 9.282 1.00 97.94 92 ARG A C 1
ATOM 683 O O . ARG A 1 92 ? 1.250 -1.498 8.794 1.00 97.94 92 ARG A O 1
ATOM 690 N N . ALA A 1 93 ? 0.611 -3.649 8.870 1.00 98.06 93 ALA A N 1
ATOM 691 C CA . ALA A 1 93 ? 1.583 -4.116 7.883 1.00 98.06 93 ALA A CA 1
ATOM 692 C C . ALA A 1 93 ? 1.451 -3.391 6.529 1.00 98.06 93 ALA A C 1
ATOM 694 O O . ALA A 1 93 ? 2.454 -3.006 5.923 1.00 98.06 93 ALA A O 1
ATOM 695 N N . ALA A 1 94 ? 0.220 -3.164 6.056 1.00 98.31 94 ALA A N 1
ATOM 696 C CA . ALA A 1 94 ? -0.026 -2.427 4.817 1.00 98.31 94 ALA A CA 1
ATOM 697 C C . ALA A 1 94 ? 0.437 -0.965 4.918 1.00 98.31 94 ALA A C 1
ATOM 699 O O . ALA A 1 94 ? 1.128 -0.464 4.030 1.00 98.31 94 ALA A O 1
ATOM 700 N N . THR A 1 95 ? 0.116 -0.311 6.032 1.00 98.06 95 THR A N 1
ATOM 701 C CA . THR A 1 95 ? 0.510 1.074 6.316 1.00 98.06 95 THR A CA 1
ATOM 702 C C . THR A 1 95 ? 2.031 1.234 6.399 1.00 98.06 95 THR A C 1
ATOM 704 O O . THR A 1 95 ? 2.598 2.129 5.775 1.00 98.06 95 THR A O 1
ATOM 707 N N . GLU A 1 96 ? 2.718 0.346 7.119 1.00 97.62 96 GLU A N 1
ATOM 708 C CA . GLU A 1 96 ? 4.181 0.364 7.241 1.00 97.62 96 GLU A CA 1
ATOM 709 C C . GLU A 1 96 ? 4.867 0.130 5.887 1.00 97.62 96 GLU A C 1
ATOM 711 O O . GLU A 1 96 ? 5.865 0.781 5.576 1.00 97.62 96 GLU A O 1
ATOM 716 N N . THR A 1 97 ? 4.287 -0.719 5.031 1.00 98.38 97 THR A N 1
ATOM 717 C CA . THR A 1 97 ? 4.763 -0.910 3.651 1.00 98.38 97 THR A CA 1
ATOM 718 C C . THR A 1 97 ? 4.652 0.380 2.832 1.00 98.38 97 THR A C 1
ATOM 720 O O . THR A 1 97 ? 5.556 0.709 2.063 1.00 98.38 97 THR A O 1
ATOM 723 N N . ALA A 1 98 ? 3.571 1.143 3.005 1.00 97.62 98 ALA A N 1
ATOM 724 C CA . ALA A 1 98 ? 3.411 2.429 2.334 1.00 97.62 98 ALA A CA 1
ATOM 725 C C . ALA A 1 98 ? 4.398 3.482 2.847 1.00 97.62 98 ALA A C 1
ATOM 727 O O . ALA A 1 98 ? 4.985 4.192 2.039 1.00 97.62 98 ALA A O 1
ATOM 728 N N . LEU A 1 99 ? 4.639 3.546 4.159 1.00 96.62 99 LEU A N 1
ATOM 729 C CA . LEU A 1 99 ? 5.646 4.438 4.749 1.00 96.62 99 LEU A CA 1
ATOM 730 C C . LEU A 1 99 ? 7.063 4.111 4.263 1.00 96.62 99 LEU A C 1
ATOM 732 O O . LEU A 1 99 ? 7.856 5.018 4.024 1.00 96.62 99 LEU A O 1
ATOM 736 N N . LEU A 1 100 ? 7.367 2.824 4.077 1.00 95.69 100 LEU A N 1
ATOM 737 C CA . LEU A 1 100 ? 8.635 2.370 3.514 1.00 95.69 100 LEU A CA 1
ATOM 738 C C . LEU A 1 100 ? 8.809 2.809 2.050 1.00 95.69 100 LEU A C 1
ATOM 740 O O . LEU A 1 100 ? 9.906 3.187 1.645 1.00 95.69 100 LEU A O 1
ATOM 744 N N . ALA A 1 101 ? 7.743 2.733 1.252 1.00 95.50 101 ALA A N 1
ATOM 745 C CA . ALA A 1 101 ? 7.781 3.067 -0.171 1.00 95.50 101 ALA A CA 1
ATOM 746 C C . ALA A 1 101 ? 7.665 4.566 -0.461 1.00 95.50 101 ALA A C 1
ATOM 748 O O . ALA A 1 101 ? 8.115 5.027 -1.507 1.00 95.50 101 ALA A O 1
ATOM 749 N N . ALA A 1 102 ? 7.008 5.300 0.431 1.00 94.19 102 ALA A N 1
ATOM 750 C CA . ALA A 1 102 ? 6.592 6.677 0.239 1.00 94.19 102 ALA A CA 1
ATOM 751 C C . ALA A 1 102 ? 6.818 7.491 1.526 1.00 94.19 102 ALA A C 1
ATOM 753 O O . ALA A 1 102 ? 5.865 8.022 2.103 1.00 94.19 102 ALA A O 1
ATOM 754 N N . PRO A 1 103 ? 8.073 7.615 1.998 1.00 89.69 103 PRO A N 1
ATOM 755 C CA . PRO A 1 103 ? 8.375 8.260 3.274 1.00 89.69 103 PRO A CA 1
ATOM 756 C C . PRO A 1 103 ? 7.994 9.742 3.298 1.00 89.69 103 PRO A C 1
ATOM 758 O O . PRO A 1 103 ? 7.932 10.334 4.373 1.00 89.69 103 PRO A O 1
ATOM 761 N N . TYR A 1 104 ? 7.712 10.351 2.146 1.00 86.94 104 TYR A N 1
ATOM 762 C CA . TYR A 1 104 ? 7.346 11.759 2.036 1.00 86.94 104 TYR A CA 1
ATOM 763 C C . TYR A 1 104 ? 5.841 12.015 1.882 1.00 86.94 104 TYR A C 1
ATOM 765 O O . TYR A 1 104 ? 5.423 13.160 1.979 1.00 86.94 104 TYR A O 1
ATOM 773 N N . GLU A 1 105 ? 5.017 10.977 1.734 1.00 88.25 105 GLU A N 1
ATOM 774 C CA . GLU A 1 105 ? 3.571 11.130 1.536 1.00 88.25 105 GLU A CA 1
ATOM 775 C C . GLU A 1 105 ? 2.806 11.208 2.865 1.00 88.25 105 GLU A C 1
ATOM 777 O O . GLU A 1 105 ? 3.148 10.543 3.848 1.00 88.25 105 GLU A O 1
ATOM 782 N N . ASP A 1 106 ? 1.722 11.980 2.894 1.00 88.88 106 ASP A N 1
ATOM 783 C CA . ASP A 1 106 ? 0.919 12.159 4.111 1.00 88.88 106 ASP A CA 1
ATOM 784 C C . ASP A 1 106 ? -0.092 11.027 4.325 1.00 88.88 106 ASP A C 1
ATOM 786 O O . ASP A 1 106 ? -0.365 10.643 5.462 1.00 88.88 106 ASP A O 1
ATOM 790 N N . THR A 1 107 ? -0.624 10.443 3.244 1.00 92.19 107 THR A N 1
ATOM 791 C CA . THR A 1 107 ? -1.655 9.387 3.319 1.00 92.19 107 THR A CA 1
ATOM 792 C C . THR A 1 107 ? -1.232 8.205 4.205 1.00 92.19 107 THR A C 1
ATOM 794 O O . THR A 1 107 ? -1.989 7.862 5.113 1.00 92.19 107 THR A O 1
ATOM 797 N N . PRO A 1 108 ? -0.019 7.628 4.067 1.00 94.62 108 PRO A N 1
ATOM 798 C CA . PRO A 1 108 ? 0.427 6.541 4.944 1.00 94.62 108 PRO A CA 1
ATOM 799 C C . PRO A 1 108 ? 0.524 6.928 6.429 1.00 94.62 108 PRO A C 1
ATOM 801 O O . PRO A 1 108 ? 0.345 6.084 7.304 1.00 94.62 108 PRO A O 1
ATOM 804 N N . ARG A 1 109 ? 0.794 8.201 6.741 1.00 92.88 109 ARG A N 1
ATOM 805 C CA . ARG A 1 109 ? 0.860 8.696 8.127 1.00 92.88 109 ARG A CA 1
ATOM 806 C C . ARG A 1 109 ? -0.527 8.852 8.734 1.00 92.88 109 ARG A C 1
ATOM 808 O O . ARG A 1 109 ? -0.739 8.483 9.888 1.00 92.88 109 ARG A O 1
ATOM 815 N N . LEU A 1 110 ? -1.477 9.359 7.948 1.00 94.38 110 LEU A N 1
ATOM 816 C CA . LEU A 1 110 ? -2.887 9.421 8.334 1.00 94.38 110 LEU A CA 1
ATOM 817 C C . LEU A 1 110 ? -3.441 8.016 8.604 1.00 94.38 110 LEU A C 1
ATOM 819 O O . LEU A 1 110 ? -4.122 7.800 9.608 1.00 94.38 110 LEU A O 1
ATOM 823 N N . ASP A 1 111 ? -3.092 7.058 7.748 1.00 96.25 111 ASP A N 1
ATOM 824 C CA . ASP A 1 111 ? -3.443 5.650 7.917 1.00 96.25 111 ASP A CA 1
ATOM 825 C C . ASP A 1 111 ? -2.815 5.057 9.187 1.00 96.25 111 ASP A C 1
ATOM 827 O O . ASP A 1 111 ? -3.504 4.381 9.953 1.00 96.25 111 ASP A O 1
ATOM 831 N N . LEU A 1 112 ? -1.549 5.376 9.483 1.00 96.44 112 LEU A N 1
ATOM 832 C CA . LEU A 1 112 ? -0.894 4.946 10.721 1.00 96.44 112 LEU A CA 1
ATOM 833 C C . LEU A 1 112 ? -1.598 5.497 11.960 1.00 96.44 112 LEU A C 1
ATOM 835 O O . LEU A 1 112 ? -1.839 4.748 12.906 1.00 96.44 112 LEU A O 1
ATOM 839 N N . ALA A 1 113 ? -1.969 6.778 11.953 1.00 94.75 113 ALA A N 1
ATOM 840 C CA . ALA A 1 113 ? -2.730 7.372 13.045 1.00 94.75 113 ALA A CA 1
ATOM 841 C C . ALA A 1 113 ? -4.084 6.668 13.238 1.00 94.75 113 ALA A C 1
ATOM 843 O O . ALA A 1 113 ? -4.476 6.391 14.372 1.00 94.75 113 ALA A O 1
ATOM 844 N N . ALA A 1 114 ? -4.778 6.320 12.149 1.00 95.31 114 ALA A N 1
ATOM 845 C CA . ALA A 1 114 ? -6.032 5.572 12.214 1.00 95.31 114 ALA A CA 1
ATOM 846 C C . ALA A 1 114 ? -5.840 4.162 12.805 1.00 95.31 114 ALA A C 1
ATOM 848 O O . ALA A 1 114 ? -6.631 3.743 13.652 1.00 95.31 114 ALA A O 1
ATOM 849 N N . VAL A 1 115 ? -4.775 3.453 12.413 1.00 97.56 115 VAL A N 1
ATOM 850 C CA . VAL A 1 115 ? -4.417 2.134 12.966 1.00 97.56 115 VAL A CA 1
ATOM 851 C C . VAL A 1 115 ? -4.098 2.224 14.457 1.00 97.56 115 VAL A C 1
ATOM 853 O O . VAL A 1 115 ? -4.676 1.484 15.248 1.00 97.56 115 VAL A O 1
ATOM 856 N N . VAL A 1 116 ? -3.245 3.165 14.863 1.00 96.44 116 VAL A N 1
ATOM 857 C CA . VAL A 1 116 ? -2.858 3.372 16.270 1.00 96.44 116 VAL A CA 1
ATOM 858 C C . VAL A 1 116 ? -4.069 3.744 17.134 1.00 96.44 116 VAL A C 1
ATOM 860 O O . VAL A 1 116 ? -4.238 3.232 18.242 1.00 96.44 116 VAL A O 1
ATOM 863 N N . ALA A 1 117 ? -4.975 4.575 16.610 1.00 94.31 117 ALA A N 1
ATOM 864 C CA . ALA A 1 117 ? -6.225 4.893 17.292 1.00 94.31 117 ALA A CA 1
ATOM 865 C C . ALA A 1 117 ? -7.123 3.653 17.457 1.00 94.31 117 ALA A C 1
ATOM 867 O O . ALA A 1 117 ? -7.740 3.487 18.512 1.00 94.31 117 ALA A O 1
ATOM 868 N N . ALA A 1 118 ? -7.195 2.787 16.441 1.00 94.31 118 ALA A N 1
ATOM 869 C CA . ALA A 1 118 ? -7.966 1.544 16.482 1.00 94.31 118 ALA A CA 1
ATOM 870 C C . ALA A 1 118 ? -7.362 0.493 17.435 1.00 94.31 118 ALA A C 1
ATOM 872 O O . ALA A 1 118 ? -8.103 -0.284 18.034 1.00 94.31 118 ALA A O 1
ATOM 873 N N . GLU A 1 119 ? -6.043 0.508 17.636 1.00 93.88 119 GLU A N 1
ATOM 874 C CA . GLU A 1 119 ? -5.344 -0.293 18.653 1.00 93.88 119 GLU A CA 1
ATOM 875 C C . GLU A 1 119 ? -5.583 0.205 20.090 1.00 93.88 119 GLU A C 1
ATOM 877 O O . GLU A 1 119 ? -5.316 -0.520 21.049 1.00 93.88 119 GLU A O 1
ATOM 882 N N . GLY A 1 120 ? -6.135 1.412 20.251 1.00 93.12 120 GLY A N 1
ATOM 883 C CA . GLY A 1 120 ? -6.551 1.977 21.535 1.00 93.12 120 GLY A CA 1
ATOM 884 C C . GLY A 1 120 ? -5.663 3.101 22.069 1.00 93.12 120 GLY A C 1
ATOM 885 O O . GLY A 1 120 ? -5.994 3.676 23.106 1.00 93.12 120 GLY A O 1
ATOM 886 N N . ASP A 1 121 ? -4.588 3.469 21.369 1.00 92.44 121 ASP A N 1
ATOM 887 C CA . ASP A 1 121 ? -3.702 4.565 21.775 1.00 92.44 121 ASP A CA 1
ATOM 888 C C . ASP A 1 121 ? -4.073 5.876 21.066 1.00 92.44 121 ASP A C 1
ATOM 890 O O . ASP A 1 121 ? -3.432 6.341 20.123 1.00 92.44 121 ASP A O 1
ATOM 894 N N . GLN A 1 122 ? -5.162 6.497 21.525 1.00 88.75 122 GLN A N 1
ATOM 895 C CA . GLN A 1 122 ? -5.633 7.760 20.946 1.00 88.75 122 GLN A CA 1
ATOM 896 C C . GLN A 1 122 ? -4.615 8.898 21.085 1.00 88.75 122 GLN A C 1
ATOM 898 O O . GLN A 1 122 ? -4.552 9.764 20.215 1.00 88.75 122 GLN A O 1
ATOM 903 N N . GLN A 1 123 ? -3.814 8.895 22.153 1.00 88.12 123 GLN A N 1
ATOM 904 C CA . GLN A 1 123 ? -2.834 9.947 22.395 1.00 88.12 123 GLN A CA 1
ATOM 905 C C . GLN A 1 123 ? -1.676 9.857 21.398 1.00 88.12 123 GLN A C 1
ATOM 907 O O . GLN A 1 123 ? -1.260 10.880 20.854 1.00 88.12 123 GLN A O 1
ATOM 912 N N . ALA A 1 124 ? -1.176 8.648 21.128 1.00 88.75 124 ALA A N 1
ATOM 913 C CA . ALA A 1 124 ? -0.146 8.440 20.118 1.00 88.75 124 ALA A CA 1
ATOM 914 C C . ALA A 1 124 ? -0.652 8.771 18.706 1.00 88.75 124 ALA A C 1
ATOM 916 O O . ALA A 1 124 ? 0.072 9.402 17.937 1.00 88.75 124 ALA A O 1
ATOM 917 N N . ALA A 1 125 ? -1.903 8.428 18.382 1.00 89.06 125 ALA A N 1
ATOM 918 C CA . ALA A 1 125 ? -2.513 8.794 17.103 1.00 89.06 125 ALA A CA 1
ATOM 919 C C . ALA A 1 125 ? -2.569 10.319 16.894 1.00 89.06 125 ALA A C 1
ATOM 921 O O . ALA A 1 125 ? -2.245 10.811 15.815 1.00 89.06 125 ALA A O 1
ATOM 922 N N . GLU A 1 126 ? -2.930 11.083 17.927 1.00 84.56 126 GLU A N 1
ATOM 923 C CA . GLU A 1 126 ? -2.930 12.551 17.867 1.00 84.56 126 GLU A CA 1
ATOM 924 C C . GLU A 1 126 ? -1.528 13.139 17.707 1.00 84.56 126 GLU A C 1
ATOM 926 O O . GLU A 1 126 ? -1.352 14.093 16.947 1.00 84.56 126 GLU A O 1
ATOM 931 N N . CYS A 1 127 ? -0.525 12.563 18.377 1.00 85.88 127 CYS A N 1
ATOM 932 C CA . CYS A 1 127 ? 0.866 12.976 18.199 1.00 85.88 127 CYS A CA 1
ATOM 933 C C . CYS A 1 127 ? 1.326 12.778 16.748 1.00 85.88 127 CYS A C 1
ATOM 935 O O . CYS A 1 127 ? 1.890 13.706 16.178 1.00 85.88 127 CYS A O 1
ATOM 937 N N . ILE A 1 128 ? 1.011 11.637 16.123 1.00 85.62 128 ILE A N 1
ATOM 938 C CA . ILE A 1 128 ? 1.335 11.376 14.708 1.00 85.62 128 ILE A CA 1
ATOM 939 C C . ILE A 1 128 ? 0.690 12.430 13.796 1.00 85.62 128 ILE A C 1
ATOM 941 O O . ILE A 1 128 ? 1.363 13.022 12.957 1.00 85.62 128 ILE A O 1
ATOM 945 N N . LEU A 1 129 ? -0.601 12.730 13.978 1.00 84.19 129 LEU A N 1
ATOM 946 C CA . LEU A 1 129 ? -1.294 13.734 13.156 1.00 84.19 129 LEU A CA 1
ATOM 947 C C . LEU A 1 129 ? -0.707 15.142 13.318 1.00 84.19 129 LEU A C 1
ATOM 949 O O . LEU A 1 129 ? -0.629 15.916 12.359 1.00 84.19 129 LEU A O 1
ATOM 953 N N . ARG A 1 130 ? -0.311 15.503 14.538 1.00 81.06 130 ARG A N 1
ATOM 954 C CA . ARG A 1 130 ? 0.258 16.820 14.813 1.00 81.06 130 ARG A CA 1
ATOM 955 C C . ARG A 1 130 ? 1.678 16.937 14.268 1.00 81.06 130 ARG A C 1
ATOM 957 O O . ARG A 1 130 ? 1.982 17.912 13.588 1.00 81.06 130 ARG A O 1
ATOM 964 N N . ASP A 1 131 ? 2.530 15.970 14.577 1.00 81.00 131 ASP A N 1
ATOM 965 C CA . ASP A 1 131 ? 3.974 16.091 14.386 1.00 81.00 131 ASP A CA 1
ATOM 966 C C . ASP A 1 131 ? 4.395 15.661 12.973 1.00 81.00 131 ASP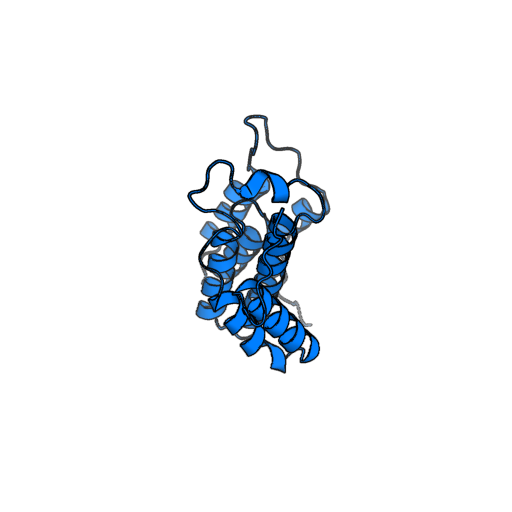 A C 1
ATOM 968 O O . ASP A 1 131 ? 5.209 16.341 12.349 1.00 81.00 131 ASP A O 1
ATOM 972 N N . ASP A 1 132 ? 3.769 14.616 12.424 1.00 75.88 132 ASP A N 1
ATOM 973 C CA . ASP A 1 132 ? 4.172 14.038 11.138 1.00 75.88 132 ASP A CA 1
ATOM 974 C C . ASP A 1 132 ? 3.332 14.530 9.950 1.00 75.88 132 ASP A C 1
ATOM 976 O O . ASP A 1 132 ? 3.732 14.317 8.807 1.00 75.88 132 ASP A O 1
ATOM 980 N N . VAL A 1 133 ? 2.190 15.185 10.196 1.00 75.31 133 VAL A N 1
ATOM 981 C CA . VAL A 1 133 ? 1.320 15.740 9.140 1.00 75.31 133 VAL A CA 1
ATOM 982 C C . VAL A 1 133 ? 1.194 17.258 9.270 1.00 75.31 133 VAL A C 1
ATOM 984 O O . VAL A 1 133 ? 1.516 17.983 8.338 1.00 75.31 133 VAL A O 1
ATOM 987 N N . SER A 1 134 ? 0.760 17.764 10.428 1.00 67.00 134 SER A N 1
ATOM 988 C CA . SER A 1 134 ? 0.412 19.190 10.576 1.00 67.00 134 SER A CA 1
ATOM 989 C C . SER A 1 134 ? 1.624 20.120 10.689 1.00 67.00 134 SER A C 1
ATOM 991 O O . SER A 1 134 ? 1.634 21.196 10.104 1.00 67.00 134 SER A O 1
ATOM 993 N N . ASN A 1 135 ? 2.651 19.717 11.436 1.00 65.31 135 ASN A N 1
ATOM 994 C CA . ASN A 1 135 ? 3.832 20.543 11.712 1.00 65.31 135 ASN A CA 1
ATOM 995 C C . ASN A 1 135 ? 5.041 20.181 10.839 1.00 65.31 135 ASN A C 1
ATOM 997 O O . ASN A 1 135 ? 6.180 20.532 11.162 1.00 65.31 135 ASN A O 1
ATOM 1001 N N . ARG A 1 136 ? 4.820 19.450 9.747 1.00 64.88 136 ARG A N 1
ATOM 1002 C CA . ARG A 1 136 ? 5.899 18.917 8.927 1.00 64.88 136 ARG A CA 1
ATOM 1003 C C . ARG A 1 136 ? 6.487 20.007 8.028 1.00 64.88 136 ARG A C 1
ATOM 1005 O O . ARG A 1 136 ? 5.904 20.389 7.023 1.00 64.88 136 ARG A O 1
ATOM 1012 N N . ALA A 1 137 ? 7.671 20.496 8.389 1.00 57.28 137 ALA A N 1
ATOM 1013 C CA . ALA A 1 137 ? 8.446 21.426 7.572 1.00 57.28 137 ALA A CA 1
ATOM 1014 C C . ALA A 1 137 ? 9.375 20.648 6.624 1.00 57.28 137 ALA A C 1
ATOM 1016 O O . ALA A 1 137 ? 10.428 20.167 7.041 1.00 57.28 137 ALA A O 1
ATOM 1017 N N . GLU A 1 138 ? 9.013 20.518 5.345 1.00 54.50 138 GLU 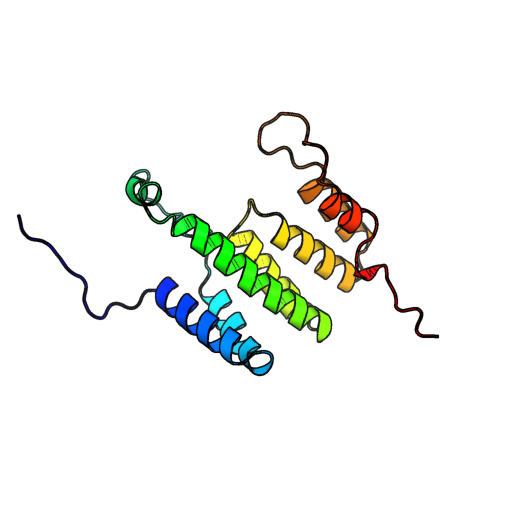A N 1
ATOM 1018 C CA . GLU A 1 138 ? 9.863 19.831 4.355 1.00 54.50 138 GLU A CA 1
ATOM 1019 C C . GLU A 1 138 ? 11.083 20.666 3.902 1.00 54.50 138 GLU A C 1
ATOM 1021 O O . GLU A 1 138 ? 12.021 20.115 3.328 1.00 54.50 138 GLU A O 1
ATOM 1026 N N . GLY A 1 139 ? 11.115 21.975 4.196 1.00 51.78 139 GLY A N 1
ATOM 1027 C CA . GLY A 1 139 ? 12.121 22.915 3.670 1.00 51.78 139 GLY A CA 1
ATOM 1028 C C . GLY A 1 139 ? 12.818 23.833 4.684 1.00 51.78 139 GLY A C 1
ATOM 1029 O O . GLY A 1 139 ? 13.573 24.707 4.272 1.00 51.78 139 GLY A O 1
ATOM 1030 N N . GLY A 1 140 ? 12.587 23.675 5.992 1.00 45.75 140 GLY A N 1
ATOM 1031 C CA . GLY A 1 140 ? 13.145 24.568 7.025 1.00 45.75 140 GLY A CA 1
ATOM 1032 C C . GLY A 1 140 ? 12.429 25.919 7.183 1.00 45.75 140 GLY A C 1
ATOM 1033 O O . GLY A 1 140 ? 12.736 26.650 8.125 1.00 45.75 140 GLY A O 1
ATOM 1034 N N . ASP A 1 141 ? 11.456 26.220 6.324 1.00 49.97 141 ASP A N 1
ATOM 1035 C CA . ASP A 1 141 ? 10.458 27.266 6.550 1.00 49.97 141 ASP A CA 1
ATOM 1036 C C . ASP A 1 141 ? 9.350 26.774 7.495 1.00 49.97 141 ASP A C 1
ATOM 1038 O O . ASP A 1 141 ? 9.179 25.570 7.712 1.00 49.97 141 ASP A O 1
ATOM 1042 N N . ALA A 1 142 ? 8.608 27.714 8.090 1.00 51.81 142 ALA A N 1
ATOM 1043 C CA . ALA A 1 142 ? 7.433 27.379 8.890 1.00 51.81 142 ALA A CA 1
ATOM 1044 C C . ALA A 1 142 ? 6.439 26.557 8.042 1.00 51.81 142 ALA A C 1
ATOM 1046 O O . ALA A 1 142 ? 6.288 26.863 6.857 1.00 51.81 142 ALA A O 1
ATOM 1047 N N . PRO A 1 143 ? 5.772 25.537 8.619 1.00 57.09 143 PRO A N 1
ATOM 1048 C CA . PRO A 1 143 ? 4.761 24.760 7.907 1.00 57.09 143 PRO A CA 1
ATOM 1049 C C . PRO A 1 143 ? 3.737 25.688 7.248 1.00 57.09 143 PRO A C 1
ATOM 1051 O O . PRO A 1 143 ? 3.272 26.637 7.885 1.00 57.09 143 PRO A O 1
ATOM 1054 N N . GLU A 1 144 ? 3.402 25.435 5.982 1.00 60.16 144 GLU A N 1
ATOM 1055 C CA . GLU A 1 144 ? 2.272 26.117 5.353 1.00 60.16 144 GLU A CA 1
ATOM 1056 C C . GLU A 1 144 ? 0.979 25.748 6.094 1.00 60.16 144 GLU A C 1
ATOM 1058 O O . GLU A 1 144 ? 0.830 24.627 6.591 1.00 60.16 144 GLU A O 1
ATOM 1063 N N . ASP A 1 145 ? 0.038 26.692 6.178 1.00 66.81 145 ASP A N 1
ATOM 1064 C CA . ASP A 1 145 ? -1.267 26.426 6.779 1.00 66.81 145 ASP A CA 1
ATOM 1065 C C . ASP A 1 145 ? -1.936 25.231 6.080 1.00 66.81 145 ASP A C 1
ATOM 1067 O O . ASP A 1 145 ? -2.018 25.168 4.849 1.00 66.81 145 ASP A O 1
ATOM 1071 N N . LEU A 1 146 ? -2.452 24.285 6.872 1.00 64.06 146 LEU A N 1
ATOM 1072 C CA . LEU A 1 146 ? -3.133 23.102 6.351 1.00 64.06 146 LEU A CA 1
ATOM 1073 C C . LEU A 1 146 ? -4.278 23.502 5.399 1.00 64.06 146 LEU A C 1
ATOM 1075 O O . LEU A 1 146 ? -5.134 24.313 5.773 1.00 64.06 146 LEU A O 1
ATOM 1079 N N . PRO A 1 147 ? -4.390 22.877 4.211 1.00 73.56 147 PRO A N 1
ATOM 1080 C CA . PRO A 1 147 ? -5.561 23.038 3.359 1.00 73.56 147 PRO A CA 1
ATOM 1081 C C . PRO A 1 147 ? -6.844 22.733 4.143 1.00 73.56 147 PRO A C 1
ATOM 1083 O O . PRO A 1 147 ? -6.890 21.759 4.896 1.00 73.56 147 PRO A O 1
ATOM 1086 N N . ALA A 1 148 ? -7.909 23.518 3.932 1.00 69.94 148 ALA A N 1
ATOM 1087 C CA . ALA A 1 148 ? -9.139 23.461 4.737 1.00 69.94 148 ALA A CA 1
ATOM 1088 C C . ALA A 1 148 ? -9.703 22.037 4.918 1.00 69.94 148 ALA A C 1
ATOM 1090 O O . ALA A 1 148 ? -10.110 21.655 6.010 1.00 69.94 148 ALA A O 1
ATOM 1091 N N . ARG A 1 149 ? -9.650 21.210 3.866 1.00 66.19 149 ARG A N 1
ATOM 1092 C CA . ARG A 1 149 ? -10.095 19.809 3.919 1.00 66.19 149 ARG A CA 1
ATOM 1093 C C . ARG A 1 149 ? -9.252 18.946 4.865 1.00 66.19 149 ARG A C 1
ATOM 1095 O O . ARG A 1 149 ? -9.797 18.080 5.543 1.00 66.19 149 ARG A O 1
ATOM 1102 N N . THR A 1 150 ? -7.938 19.144 4.884 1.00 67.56 150 THR A N 1
ATOM 1103 C CA . THR A 1 150 ? -7.016 18.407 5.757 1.00 67.56 150 THR A CA 1
ATOM 1104 C C . THR A 1 150 ? -7.160 18.889 7.196 1.00 67.56 150 THR A C 1
ATOM 1106 O O . THR A 1 150 ? -7.255 18.065 8.101 1.00 67.56 150 THR A O 1
ATOM 1109 N N . ALA A 1 151 ? -7.298 20.203 7.403 1.00 75.94 151 ALA A N 1
ATOM 1110 C CA . ALA A 1 151 ? -7.601 20.783 8.710 1.00 75.94 151 ALA A CA 1
ATOM 1111 C C . ALA A 1 151 ? -8.917 20.236 9.297 1.00 75.94 151 ALA A C 1
ATOM 1113 O O . ALA A 1 151 ? -8.965 19.905 10.483 1.00 75.94 151 ALA A O 1
ATOM 1114 N N . ASP A 1 152 ? -9.955 20.061 8.470 1.00 73.12 152 ASP A N 1
ATOM 1115 C CA . ASP A 1 152 ? -11.228 19.446 8.872 1.00 73.12 152 ASP A CA 1
ATOM 1116 C C . ASP A 1 152 ? -11.071 17.972 9.272 1.00 73.12 152 ASP A C 1
ATOM 1118 O O . ASP A 1 152 ? -11.686 17.526 10.242 1.00 73.12 152 ASP A O 1
ATOM 1122 N N . LEU A 1 153 ? -10.248 17.202 8.553 1.00 72.81 153 LEU A N 1
ATOM 1123 C CA . LEU A 1 153 ? -9.980 15.796 8.877 1.00 72.81 153 LEU A CA 1
ATOM 1124 C C . LEU A 1 153 ? -9.157 15.643 10.161 1.00 72.81 153 LEU A C 1
ATOM 1126 O O . LEU A 1 153 ? -9.437 14.742 10.947 1.00 72.81 153 LEU A O 1
ATOM 1130 N N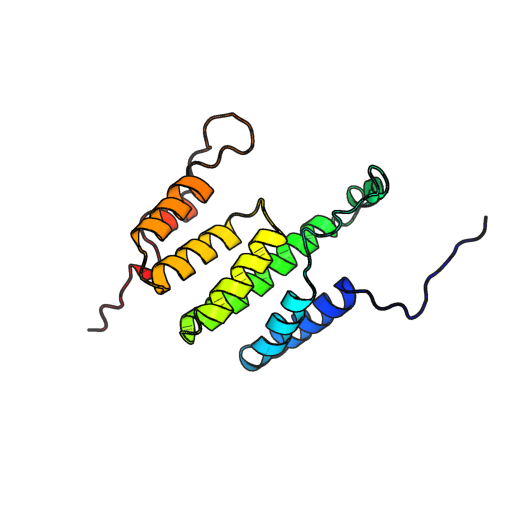 . VAL A 1 154 ? -8.187 16.530 10.398 1.00 74.50 154 VAL A N 1
ATOM 1131 C CA . VAL A 1 154 ? -7.393 16.559 11.638 1.00 74.50 154 VAL A CA 1
ATOM 1132 C C . VAL A 1 154 ? -8.258 16.994 12.825 1.00 74.50 154 VAL A C 1
ATOM 1134 O O . VAL A 1 154 ? -8.222 16.367 13.882 1.00 74.50 154 VAL A O 1
ATOM 1137 N N . SER A 1 155 ? -9.080 18.031 12.647 1.00 75.94 155 SER A N 1
ATOM 1138 C CA . SER A 1 155 ? -9.943 18.574 13.706 1.00 75.94 155 SER A CA 1
ATOM 1139 C C . SER A 1 155 ? -11.138 17.675 14.018 1.00 75.94 155 SER A C 1
ATOM 1141 O O . SER A 1 155 ? -11.624 17.652 15.150 1.00 75.94 155 SER A O 1
ATOM 1143 N N . ASN A 1 156 ? -11.634 16.933 13.025 1.00 73.56 156 ASN A N 1
ATOM 1144 C CA . ASN A 1 156 ? -12.783 16.050 13.171 1.00 73.56 156 ASN A CA 1
ATOM 1145 C C . ASN A 1 156 ? -12.538 14.687 12.499 1.00 73.56 156 ASN A C 1
ATOM 1147 O O . ASN A 1 156 ? -13.157 14.374 11.468 1.00 73.56 156 ASN A O 1
ATOM 1151 N N . PRO A 1 157 ? -11.655 13.858 13.090 1.00 73.25 157 PRO A N 1
ATOM 1152 C CA . PRO A 1 157 ? -11.261 12.594 12.498 1.00 73.25 157 PRO A CA 1
ATOM 1153 C C . PRO A 1 157 ? -12.462 11.669 12.298 1.00 73.25 157 PRO A C 1
ATOM 1155 O O . PRO A 1 157 ? -13.335 11.590 13.172 1.00 73.25 157 PRO A O 1
ATOM 1158 N N . PRO A 1 158 ? -12.530 10.927 11.181 1.00 63.16 158 PRO A N 1
ATOM 1159 C CA . PRO A 1 158 ? -13.696 10.113 10.844 1.00 63.16 158 PRO A CA 1
ATOM 1160 C C . PRO A 1 158 ? -14.038 9.063 11.915 1.00 63.16 158 PRO A C 1
ATOM 1162 O O . PRO A 1 158 ? -15.214 8.794 12.135 1.00 63.16 158 PRO A O 1
ATOM 1165 N N . TRP A 1 159 ? -13.059 8.557 12.673 1.00 67.75 159 TRP A N 1
ATOM 1166 C CA . TRP A 1 159 ? -13.277 7.613 13.782 1.00 67.75 159 TRP A CA 1
ATOM 1167 C C . TRP A 1 159 ? -13.823 8.248 15.072 1.00 67.75 159 TRP A C 1
ATOM 1169 O O . TRP A 1 159 ? -14.303 7.537 15.956 1.00 67.75 159 TRP A O 1
ATOM 1179 N N . ARG A 1 160 ? -13.792 9.583 15.206 1.00 64.81 160 ARG A N 1
ATOM 1180 C CA . ARG A 1 160 ? -14.490 10.292 16.293 1.00 64.81 160 ARG A CA 1
ATOM 1181 C C . ARG A 1 160 ? -15.988 10.437 16.020 1.00 64.81 160 ARG A C 1
ATOM 1183 O O . ARG A 1 160 ? -16.754 10.628 16.967 1.00 64.81 160 ARG A O 1
ATOM 1190 N N . ARG A 1 161 ? -16.442 10.269 14.771 1.00 60.47 161 ARG A N 1
ATOM 1191 C CA . ARG A 1 161 ? -17.868 10.132 14.446 1.00 60.47 161 ARG A CA 1
ATOM 1192 C C . ARG A 1 161 ? -18.330 8.716 14.781 1.00 60.47 161 ARG A C 1
ATOM 1194 O O . ARG A 1 161 ? -18.584 7.910 13.896 1.00 60.47 161 ARG A O 1
ATOM 1201 N N . LYS A 1 162 ? -18.473 8.403 16.071 1.00 50.09 162 LYS A N 1
ATOM 1202 C CA . LYS A 1 162 ? -19.347 7.290 16.458 1.00 50.09 162 LYS A CA 1
ATOM 1203 C C . LYS A 1 162 ? -20.733 7.600 15.909 1.00 50.09 162 LYS A C 1
ATOM 1205 O O . LYS A 1 162 ? -21.301 8.644 16.237 1.00 50.09 162 LYS A O 1
ATOM 1210 N N . GLU A 1 163 ? -21.254 6.717 15.067 1.00 48.19 163 GLU A N 1
ATOM 1211 C CA . GLU A 1 163 ? -22.639 6.762 14.631 1.00 48.19 163 GLU A CA 1
ATOM 1212 C C . GLU A 1 163 ? -23.533 6.856 15.876 1.00 48.19 163 GLU A C 1
ATOM 1214 O O . GLU A 1 163 ? -23.656 5.914 16.659 1.00 48.19 163 GLU A O 1
ATOM 1219 N N . ARG A 1 164 ? -24.174 8.011 16.082 1.00 45.03 164 ARG A N 1
ATOM 1220 C CA . ARG A 1 164 ? -25.449 8.038 16.797 1.00 45.03 164 ARG A CA 1
ATOM 1221 C C . ARG A 1 164 ? -26.466 7.443 15.831 1.00 45.03 164 ARG A C 1
ATOM 1223 O O . ARG A 1 164 ? -27.182 8.187 15.168 1.00 45.03 164 ARG A O 1
ATOM 1230 N N . VAL A 1 165 ? -26.480 6.116 15.711 1.00 42.34 165 VAL A N 1
ATOM 1231 C CA . VAL A 1 165 ? -27.656 5.422 15.190 1.00 42.34 165 VAL A CA 1
ATOM 1232 C C . VAL A 1 165 ? -28.728 5.596 16.261 1.00 42.34 165 VAL A C 1
ATOM 1234 O O . VAL A 1 165 ? -28.599 5.073 17.370 1.00 42.34 165 VAL A O 1
ATOM 1237 N N . ALA A 1 166 ? -29.687 6.470 15.964 1.00 42.34 166 ALA A N 1
ATOM 1238 C CA . ALA A 1 166 ? -30.935 6.611 16.700 1.00 42.34 166 ALA A CA 1
ATOM 1239 C C . ALA A 1 166 ? -31.923 5.528 16.257 1.00 42.34 166 ALA A C 1
ATOM 1241 O O . ALA A 1 166 ? -31.854 5.133 15.070 1.00 42.34 166 ALA A O 1
#

Radius of gyration: 18.63 Å; chains: 1; bounding box: 56×40×55 Å

Foldseek 3Di:
DDDDDDDPDDDLVNQLVVLLVQLVVVDPVSLVSLLVSLVSQDAAPPDDPDPCPCVCCVPDPVVSVVVLVSLLVSLLVQLVSCLVVVNLVSNQSSLVSSCRHHVPDCSSLLSVLVSCVSVPCPVVSLCSCVPVPQQDDPDPDGDDHDDPVSVCCSVPPPVNPPDPPD